Protein AF-A0A0N7YKL6-F1 (afdb_monomer)

Foldseek 3Di:
DDPDDPPPDPPPVVVVVCCVPCVVPDDDLVVVVVVLVVVCVVPVVCVVVSVVVNVVVVCVVVVVVPD

Organism: NCBI:txid1546107

Structure (mmCIF, N/CA/C/O backbone):
data_AF-A0A0N7YKL6-F1
#
_entry.id   AF-A0A0N7YKL6-F1
#
loop_
_atom_site.group_PDB
_atom_site.id
_atom_site.type_symbol
_atom_site.label_atom_id
_atom_site.label_alt_id
_atom_site.label_comp_id
_atom_site.label_asym_id
_atom_site.label_entity_id
_atom_site.label_seq_id
_atom_site.pdbx_PDB_ins_code
_atom_site.Cartn_x
_atom_site.Cartn_y
_atom_site.Cartn_z
_atom_site.occupancy
_atom_site.B_iso_or_equiv
_atom_site.auth_seq_id
_atom_site.auth_comp_id
_atom_site.auth_asym_id
_atom_site.auth_atom_id
_atom_site.pdbx_PDB_model_num
ATOM 1 N N . MET A 1 1 ? 20.221 33.209 -20.474 1.00 46.41 1 MET A N 1
ATOM 2 C CA . MET A 1 1 ? 20.060 31.784 -20.819 1.00 46.41 1 MET A CA 1
ATOM 3 C C . MET A 1 1 ? 20.381 30.989 -19.560 1.00 46.41 1 MET A C 1
ATOM 5 O O . MET A 1 1 ? 21.532 30.650 -19.327 1.00 46.41 1 MET A O 1
ATOM 9 N N . THR A 1 2 ? 19.402 30.832 -18.674 1.00 52.31 2 THR A N 1
ATOM 10 C CA . THR A 1 2 ? 19.540 30.013 -17.460 1.00 52.31 2 THR A CA 1
ATOM 11 C C . THR A 1 2 ? 19.055 28.620 -17.847 1.00 52.31 2 THR A C 1
ATOM 13 O O . THR A 1 2 ? 17.918 28.540 -18.316 1.00 52.31 2 THR A O 1
ATOM 16 N N . PRO A 1 3 ? 19.862 27.547 -17.755 1.00 58.12 3 PRO A N 1
ATOM 17 C CA . PRO A 1 3 ? 19.334 26.219 -18.013 1.00 58.12 3 PRO A CA 1
ATOM 18 C C . PRO A 1 3 ? 18.340 25.914 -16.891 1.00 58.12 3 PRO A C 1
ATOM 20 O O . PRO A 1 3 ? 18.656 26.013 -15.704 1.00 58.12 3 PRO A O 1
ATOM 23 N N . GLY A 1 4 ? 17.096 25.689 -17.298 1.00 54.66 4 GLY A N 1
ATOM 24 C CA . GLY A 1 4 ? 15.976 25.444 -16.414 1.00 54.66 4 GLY A CA 1
ATOM 25 C C . GLY A 1 4 ? 15.994 24.020 -15.871 1.00 54.66 4 GLY A C 1
ATOM 26 O O . GLY A 1 4 ? 16.361 23.086 -16.565 1.00 54.66 4 GLY A O 1
ATOM 27 N N . GLY A 1 5 ? 15.535 23.871 -14.631 1.00 58.53 5 GLY A N 1
ATOM 28 C CA . GLY A 1 5 ? 14.326 23.081 -14.383 1.00 58.53 5 GLY A CA 1
ATOM 29 C C . GLY A 1 5 ? 14.336 21.572 -14.643 1.00 58.53 5 GLY A C 1
ATOM 30 O O . GLY A 1 5 ? 13.264 21.033 -14.877 1.00 58.53 5 GLY A O 1
ATOM 31 N N . GLU A 1 6 ? 15.464 20.869 -14.545 1.00 55.03 6 GLU A N 1
ATOM 32 C CA . GLU A 1 6 ? 15.502 19.393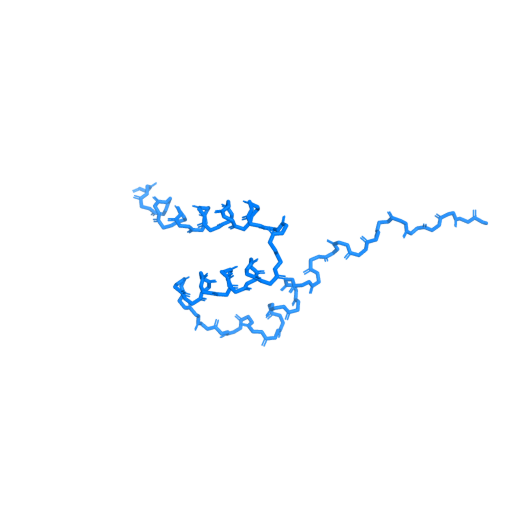 -14.644 1.00 55.03 6 GLU A CA 1
ATOM 33 C C . GLU A 1 6 ? 15.574 18.683 -13.275 1.00 55.03 6 GLU A C 1
ATOM 35 O O . GLU A 1 6 ? 16.220 17.654 -13.108 1.00 55.03 6 GLU A O 1
ATOM 40 N N . ARG A 1 7 ? 14.851 19.196 -12.272 1.00 57.38 7 ARG A N 1
ATOM 41 C CA . ARG A 1 7 ? 14.270 18.339 -11.221 1.00 57.38 7 ARG A CA 1
ATOM 42 C C . ARG A 1 7 ? 12.792 18.177 -11.538 1.00 57.38 7 ARG A C 1
ATOM 44 O O . ARG A 1 7 ? 11.923 18.803 -10.946 1.00 57.38 7 ARG A O 1
ATOM 51 N N . VAL A 1 8 ? 12.562 17.410 -12.588 1.00 62.47 8 VAL A N 1
ATOM 52 C CA . VAL A 1 8 ? 11.271 16.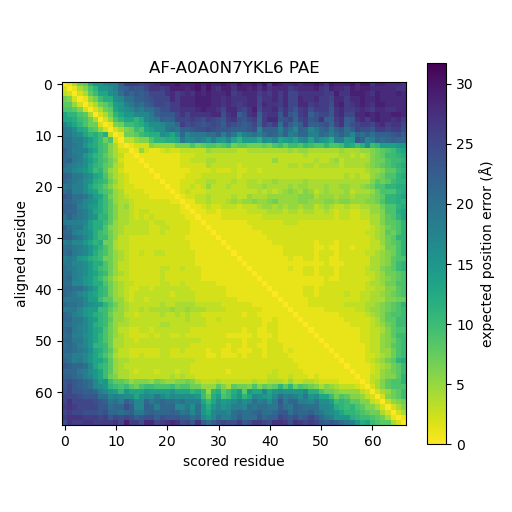921 -13.058 1.00 62.47 8 VAL A CA 1
ATOM 53 C C . VAL A 1 8 ? 10.456 16.394 -11.868 1.00 62.47 8 VAL A C 1
ATOM 55 O O . VAL A 1 8 ? 10.915 15.465 -11.225 1.00 62.47 8 VAL A O 1
ATOM 58 N N . TYR A 1 9 ? 9.316 17.020 -11.559 1.00 53.94 9 TYR A N 1
ATOM 59 C CA . TYR A 1 9 ? 8.054 16.531 -10.954 1.00 53.94 9 TYR A CA 1
ATOM 60 C C . TYR A 1 9 ? 7.948 15.160 -10.224 1.00 53.94 9 TYR A C 1
ATOM 62 O O . TYR A 1 9 ? 6.857 14.605 -10.159 1.00 53.94 9 TYR A O 1
ATOM 70 N N . PHE A 1 10 ? 9.002 14.624 -9.610 1.00 49.62 10 PHE A N 1
ATOM 71 C CA . PHE A 1 10 ? 8.952 13.541 -8.611 1.00 49.62 10 PHE A CA 1
ATOM 72 C C . PHE A 1 10 ? 8.536 14.062 -7.230 1.00 49.62 10 PHE A C 1
ATOM 74 O O . PHE A 1 10 ? 8.746 13.416 -6.214 1.00 49.62 10 PHE A O 1
ATOM 81 N N . THR A 1 11 ? 7.981 15.271 -7.188 1.00 55.91 11 THR A N 1
ATOM 82 C CA . THR A 1 11 ? 7.172 15.746 -6.073 1.00 55.91 11 THR A CA 1
ATOM 83 C C . THR A 1 11 ? 6.127 14.687 -5.777 1.00 55.91 11 THR A C 1
ATOM 85 O O . THR A 1 11 ? 5.535 14.165 -6.725 1.00 55.91 11 THR A O 1
ATOM 88 N N . ASP A 1 12 ? 5.880 14.416 -4.505 1.00 65.62 12 ASP A N 1
ATOM 89 C CA . ASP A 1 12 ? 4.918 13.465 -3.945 1.00 65.62 12 ASP A CA 1
ATOM 90 C C . ASP A 1 12 ? 3.454 13.690 -4.382 1.00 65.62 12 ASP A C 1
ATOM 92 O O . ASP A 1 12 ? 2.531 13.223 -3.736 1.00 65.62 12 ASP A O 1
ATOM 96 N N . ARG A 1 13 ? 3.207 14.351 -5.517 1.00 80.56 13 ARG A N 1
ATOM 97 C CA . ARG A 1 13 ? 1.924 14.703 -6.121 1.00 80.56 13 ARG A CA 1
ATOM 98 C C . ARG A 1 13 ? 0.917 13.557 -6.118 1.00 80.56 13 ARG A C 1
ATOM 100 O O . ARG A 1 13 ? -0.267 13.807 -5.965 1.00 80.56 13 ARG A O 1
ATOM 107 N N . GLY A 1 14 ? 1.354 12.314 -6.323 1.00 87.31 14 GLY A N 1
ATOM 108 C CA . GLY A 1 14 ? 0.458 11.155 -6.237 1.00 87.31 14 GLY A CA 1
ATOM 109 C C . GLY A 1 14 ? -0.047 10.899 -4.812 1.00 87.31 14 GLY A C 1
ATOM 110 O O . GLY A 1 14 ? -1.232 10.637 -4.625 1.00 87.31 14 GLY A O 1
ATOM 111 N N . ILE A 1 15 ? 0.843 11.018 -3.823 1.00 89.25 15 ILE A N 1
ATOM 112 C CA . ILE A 1 15 ? 0.544 10.887 -2.391 1.00 89.25 15 ILE A CA 1
ATOM 113 C C . ILE A 1 15 ? -0.269 12.097 -1.919 1.00 89.25 15 ILE A C 1
ATOM 115 O O . ILE A 1 15 ? -1.316 11.915 -1.310 1.00 89.25 15 ILE A O 1
ATOM 119 N N . GLU A 1 16 ? 0.136 13.315 -2.289 1.00 91.19 16 GLU A N 1
ATOM 120 C CA . GLU A 1 16 ? -0.598 14.550 -1.985 1.00 91.19 16 GLU A CA 1
ATOM 121 C C . GLU A 1 16 ? -2.024 14.513 -2.553 1.00 91.19 16 GLU A C 1
ATOM 123 O O . GLU A 1 16 ? -2.975 14.915 -1.890 1.00 91.19 16 GLU A O 1
ATOM 128 N N . GLU A 1 17 ? -2.221 14.031 -3.782 1.00 92.69 17 GLU A N 1
ATOM 129 C CA . GLU A 1 17 ? -3.561 13.915 -4.367 1.00 92.69 17 GLU A CA 1
ATOM 130 C C . GLU A 1 17 ? -4.405 12.855 -3.644 1.00 92.69 17 GLU A C 1
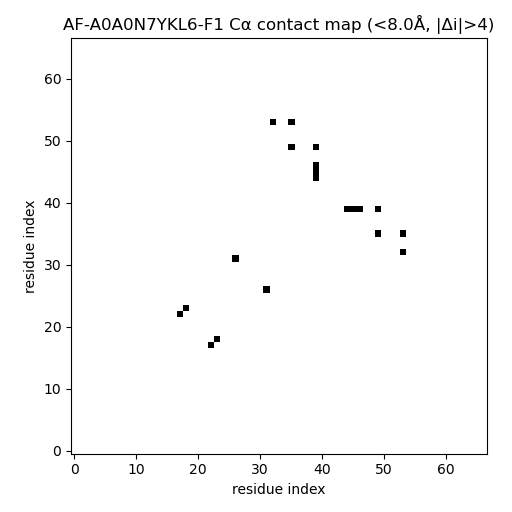ATOM 132 O O . GLU A 1 17 ? -5.607 13.056 -3.456 1.00 92.69 17 GLU A O 1
ATOM 137 N N . LEU A 1 18 ? -3.792 11.737 -3.236 1.00 92.06 18 LEU A N 1
ATOM 138 C CA . LEU A 1 18 ? -4.465 10.699 -2.456 1.00 92.06 18 LEU A CA 1
ATOM 139 C C . LEU A 1 18 ? -4.925 11.250 -1.101 1.00 92.06 18 LEU A C 1
ATOM 141 O O . LEU A 1 18 ? -6.093 11.084 -0.754 1.00 92.06 18 LEU A O 1
ATOM 145 N N . GLU A 1 19 ? -4.047 11.952 -0.388 1.00 91.38 19 GLU A N 1
ATOM 146 C CA . GLU A 1 19 ? -4.348 12.603 0.888 1.00 91.38 19 GLU A CA 1
ATOM 147 C C . GLU A 1 19 ? -5.457 13.652 0.730 1.00 91.38 19 GLU A C 1
ATOM 149 O O . GLU A 1 19 ? -6.459 13.613 1.439 1.00 91.38 19 GLU A O 1
ATOM 154 N N . ASN A 1 20 ? -5.357 14.530 -0.271 1.00 93.31 20 ASN A N 1
ATOM 155 C CA . ASN A 1 20 ? -6.353 15.580 -0.497 1.00 93.31 20 ASN A CA 1
ATOM 156 C C . ASN A 1 20 ? -7.738 15.041 -0.889 1.00 93.31 20 ASN A C 1
ATOM 158 O O . ASN A 1 20 ? -8.747 15.682 -0.600 1.00 93.31 20 ASN A O 1
ATOM 162 N N . ARG A 1 21 ? -7.814 13.905 -1.597 1.00 93.81 21 ARG A N 1
ATOM 163 C CA . ARG A 1 21 ? -9.097 13.354 -2.077 1.00 93.81 21 ARG A CA 1
ATOM 164 C C . ARG A 1 21 ? -9.713 12.314 -1.158 1.00 93.81 21 ARG A C 1
ATOM 166 O O . ARG A 1 21 ? -10.934 12.178 -1.160 1.00 93.81 21 ARG A O 1
ATOM 173 N N . ARG A 1 22 ? -8.887 11.518 -0.481 1.00 94.25 22 ARG A N 1
ATOM 174 C CA . ARG A 1 22 ? -9.309 10.330 0.276 1.00 94.25 22 ARG A CA 1
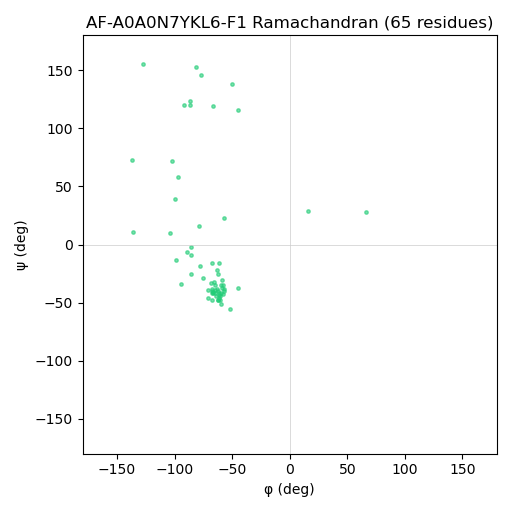ATOM 175 C C . ARG A 1 22 ? -8.638 10.225 1.647 1.00 94.25 22 ARG A C 1
ATOM 177 O O . ARG A 1 22 ? -8.770 9.190 2.283 1.00 94.25 22 ARG A O 1
ATOM 184 N N . GLY A 1 23 ? -7.944 11.261 2.122 1.00 91.75 23 GLY A N 1
ATOM 185 C CA . GLY A 1 23 ? -7.259 11.238 3.421 1.00 91.75 23 GLY A CA 1
ATOM 186 C C . GLY A 1 23 ? -8.192 11.082 4.626 1.00 91.75 23 GLY A C 1
ATOM 187 O O . GLY A 1 23 ? -7.760 10.607 5.667 1.00 91.75 23 GLY A O 1
ATOM 188 N N . GLU A 1 24 ? -9.474 11.430 4.483 1.00 93.94 24 GLU A N 1
ATOM 189 C CA . GLU A 1 24 ? -10.495 11.226 5.522 1.00 93.94 24 GLU A CA 1
ATOM 190 C C . GLU A 1 24 ? -11.139 9.822 5.476 1.00 93.94 24 GLU A C 1
ATOM 192 O O . GLU A 1 24 ? -12.011 9.520 6.288 1.00 93.94 24 GLU A O 1
ATOM 197 N N . GLU A 1 25 ? -10.765 8.962 4.521 1.00 96.19 25 GLU A N 1
ATOM 198 C CA . GLU A 1 25 ? -11.340 7.621 4.368 1.00 96.19 25 GLU A CA 1
ATOM 199 C C . GLU A 1 25 ? -10.613 6.591 5.249 1.00 96.19 25 GLU A C 1
ATOM 201 O O . GLU A 1 25 ? -9.411 6.371 5.108 1.00 96.19 25 GLU A O 1
ATOM 206 N N . GLU A 1 26 ? -11.351 5.901 6.122 1.00 95.31 26 GLU A N 1
ATOM 207 C CA . GLU A 1 26 ? -10.821 4.785 6.912 1.00 95.31 26 GLU A CA 1
ATOM 208 C C . GLU A 1 26 ? -10.928 3.470 6.128 1.00 95.31 26 GLU A C 1
ATOM 210 O O . GLU A 1 26 ? -12.020 3.018 5.771 1.00 95.31 26 GLU A O 1
ATOM 215 N N . VAL A 1 27 ? -9.787 2.824 5.879 1.00 94.31 27 VAL A N 1
ATOM 216 C CA . VAL A 1 27 ? -9.699 1.549 5.155 1.00 94.31 27 VAL A CA 1
ATOM 217 C C . VAL A 1 27 ? -8.909 0.517 5.951 1.00 94.31 27 VAL A C 1
ATOM 219 O O . VAL A 1 27 ? -8.063 0.846 6.776 1.00 94.31 27 VAL A O 1
ATOM 222 N N . THR A 1 28 ? -9.166 -0.763 5.687 1.00 94.44 28 THR A N 1
ATOM 223 C CA . THR A 1 28 ? -8.388 -1.853 6.294 1.00 94.44 28 THR A CA 1
ATOM 224 C C . THR A 1 28 ? -7.077 -2.074 5.539 1.00 94.44 28 THR A C 1
ATOM 226 O O . THR A 1 28 ? -7.017 -1.891 4.321 1.00 94.44 28 THR A O 1
ATOM 229 N N . LEU A 1 29 ? -6.043 -2.577 6.221 1.00 93.62 29 LEU A N 1
ATOM 230 C CA . LEU A 1 29 ? -4.801 -3.002 5.558 1.00 93.62 29 LEU A CA 1
ATOM 231 C C . LEU A 1 29 ? -5.043 -4.105 4.514 1.00 93.62 29 LEU A C 1
ATOM 233 O O . LEU A 1 29 ? -4.366 -4.146 3.489 1.00 93.62 29 LEU A O 1
ATOM 237 N N . ALA A 1 30 ? -6.058 -4.949 4.719 1.00 95.69 30 ALA A N 1
ATOM 238 C CA . ALA A 1 30 ? -6.479 -5.939 3.730 1.00 95.69 30 ALA A CA 1
ATOM 239 C C . ALA A 1 30 ? -6.968 -5.286 2.423 1.00 95.69 30 ALA A C 1
ATOM 241 O O . ALA A 1 30 ? -6.635 -5.760 1.339 1.00 95.69 30 ALA A O 1
ATOM 242 N N . TRP A 1 31 ? -7.714 -4.179 2.512 1.00 96.25 31 TRP A N 1
ATOM 243 C CA . TRP A 1 31 ? -8.128 -3.412 1.336 1.00 96.25 31 TRP A CA 1
ATOM 244 C C . TRP A 1 31 ? -6.930 -2.759 0.634 1.00 96.25 31 TRP A C 1
ATOM 246 O O . TRP A 1 31 ? -6.829 -2.821 -0.589 1.00 96.25 31 TRP A O 1
ATOM 256 N N . VAL A 1 32 ? -5.982 -2.196 1.393 1.00 95.50 32 VAL A N 1
ATOM 257 C CA . VAL A 1 32 ? -4.750 -1.620 0.823 1.00 95.50 32 VAL A CA 1
ATOM 258 C C . VAL A 1 32 ? -3.941 -2.687 0.079 1.00 95.50 32 VAL A C 1
ATOM 260 O O . VAL A 1 32 ? -3.507 -2.448 -1.048 1.00 95.50 32 VAL A O 1
ATOM 263 N N . ALA A 1 33 ? -3.790 -3.885 0.650 1.00 96.69 33 ALA A N 1
ATOM 264 C CA . ALA A 1 33 ? -3.091 -4.999 0.007 1.00 96.69 33 ALA A CA 1
ATOM 265 C C . ALA A 1 33 ? -3.730 -5.406 -1.336 1.00 96.69 33 ALA A C 1
ATOM 267 O O . ALA A 1 33 ? -3.016 -5.694 -2.299 1.00 96.69 33 ALA A O 1
ATOM 268 N N . ASP A 1 34 ? -5.061 -5.374 -1.433 1.00 97.69 34 ASP A N 1
ATOM 269 C CA . ASP A 1 34 ? -5.788 -5.632 -2.682 1.00 97.69 34 ASP A CA 1
ATOM 270 C C . ASP A 1 34 ? -5.503 -4.565 -3.759 1.00 97.69 34 ASP A C 1
ATOM 272 O O . ASP A 1 34 ? -5.287 -4.889 -4.932 1.00 97.69 34 ASP A O 1
ATOM 276 N N . GLN A 1 35 ? -5.399 -3.291 -3.361 1.00 97.19 35 GLN A N 1
ATOM 277 C CA . GLN A 1 35 ? -5.015 -2.210 -4.277 1.00 97.19 35 GLN A CA 1
ATOM 278 C C . GLN A 1 35 ? -3.562 -2.335 -4.752 1.00 97.19 35 GLN A C 1
ATOM 280 O O . GLN A 1 35 ? -3.290 -2.132 -5.936 1.00 97.19 35 GLN A O 1
ATOM 285 N N . LEU A 1 36 ? -2.634 -2.720 -3.868 1.00 97.12 36 LEU A N 1
ATOM 286 C CA . LEU A 1 36 ? -1.238 -2.979 -4.237 1.00 97.12 36 LEU A CA 1
ATOM 287 C C . LEU A 1 36 ? -1.128 -4.125 -5.250 1.00 97.12 36 LEU A C 1
ATOM 289 O O . LEU A 1 36 ? -0.409 -4.003 -6.242 1.00 97.12 36 LEU A O 1
ATOM 293 N N . ARG A 1 37 ? -1.883 -5.211 -5.044 1.00 97.25 37 ARG A N 1
ATOM 294 C CA . ARG A 1 37 ? -1.929 -6.337 -5.983 1.00 97.25 37 ARG A CA 1
ATOM 295 C C . ARG A 1 37 ? -2.469 -5.912 -7.344 1.00 97.25 37 ARG A C 1
ATOM 297 O O . ARG A 1 37 ? -1.830 -6.176 -8.356 1.00 97.25 37 ARG A O 1
ATOM 304 N N . THR A 1 38 ? -3.588 -5.189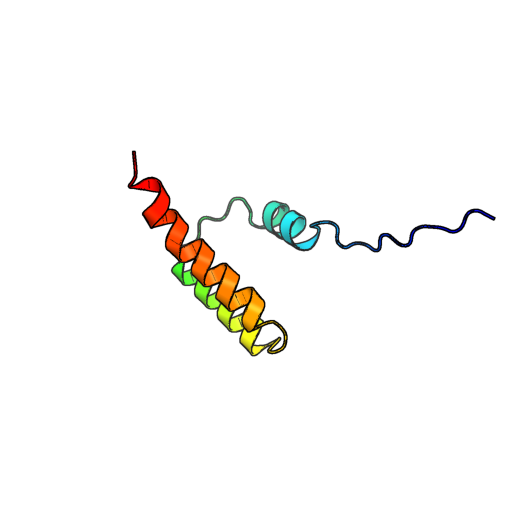 -7.358 1.00 97.81 38 THR A N 1
ATOM 305 C CA . THR A 1 38 ? -4.170 -4.644 -8.593 1.00 97.81 38 THR A CA 1
ATOM 306 C C . THR A 1 38 ? -3.170 -3.749 -9.331 1.00 97.81 38 THR A C 1
ATOM 308 O O . THR A 1 38 ? -3.066 -3.800 -10.556 1.00 97.81 38 THR A O 1
ATOM 311 N N . PHE A 1 39 ? -2.401 -2.939 -8.600 1.00 97.38 39 PHE A N 1
ATOM 312 C CA . PHE A 1 39 ? -1.371 -2.093 -9.191 1.00 97.38 39 PHE A CA 1
ATOM 313 C C . PHE A 1 39 ? -0.247 -2.908 -9.844 1.00 97.38 39 PHE A C 1
ATOM 315 O O . PHE A 1 39 ? 0.132 -2.585 -10.969 1.00 97.38 39 PHE A O 1
ATOM 322 N N . VAL A 1 40 ? 0.254 -3.960 -9.189 1.00 97.75 40 VAL A N 1
ATOM 323 C CA . VAL A 1 40 ? 1.293 -4.849 -9.747 1.00 97.75 40 VAL A CA 1
ATOM 324 C C . VAL A 1 40 ? 0.771 -5.635 -10.948 1.00 97.75 40 VAL A C 1
ATOM 326 O O . VAL A 1 40 ? 1.468 -5.722 -11.955 1.00 97.75 40 VAL A O 1
ATOM 329 N N . ASP A 1 41 ? -0.471 -6.125 -10.896 1.00 97.56 41 ASP A N 1
ATOM 330 C CA . ASP A 1 41 ? -1.104 -6.831 -12.017 1.00 97.56 41 ASP A CA 1
ATOM 331 C C . ASP A 1 41 ? -1.160 -5.953 -13.284 1.00 97.56 41 ASP A C 1
ATOM 333 O O . ASP A 1 41 ? -1.008 -6.446 -14.403 1.00 97.56 41 ASP A O 1
ATOM 337 N N . LEU A 1 42 ? -1.347 -4.637 -13.117 1.00 98.06 42 LEU A N 1
ATOM 338 C CA . LEU A 1 42 ? -1.342 -3.658 -14.210 1.00 98.06 42 LEU A CA 1
ATOM 339 C C . LEU A 1 42 ? 0.063 -3.152 -14.575 1.00 98.06 42 LEU A C 1
ATOM 341 O O . LEU A 1 42 ? 0.272 -2.700 -15.701 1.00 98.06 42 LEU A O 1
ATOM 345 N N . ASN A 1 43 ? 1.011 -3.199 -13.638 1.00 96.69 43 ASN A N 1
ATOM 346 C CA . ASN A 1 43 ? 2.352 -2.629 -13.765 1.00 96.69 43 ASN A CA 1
ATOM 347 C C . ASN A 1 43 ? 3.409 -3.616 -13.218 1.00 96.69 43 ASN A C 1
ATOM 349 O O . ASN A 1 43 ? 3.989 -3.370 -12.155 1.00 96.69 43 ASN A O 1
ATOM 353 N N . PRO A 1 44 ? 3.691 -4.724 -13.932 1.00 96.69 44 PRO A N 1
ATOM 354 C CA . PRO A 1 44 ? 4.537 -5.810 -13.424 1.00 96.69 44 PRO A CA 1
ATOM 355 C C . PRO A 1 44 ? 5.980 -5.379 -13.124 1.00 96.69 44 PRO A C 1
ATOM 357 O O . PRO A 1 44 ? 6.618 -5.932 -12.234 1.00 96.69 44 PRO A O 1
ATOM 360 N N . ASP A 1 45 ? 6.482 -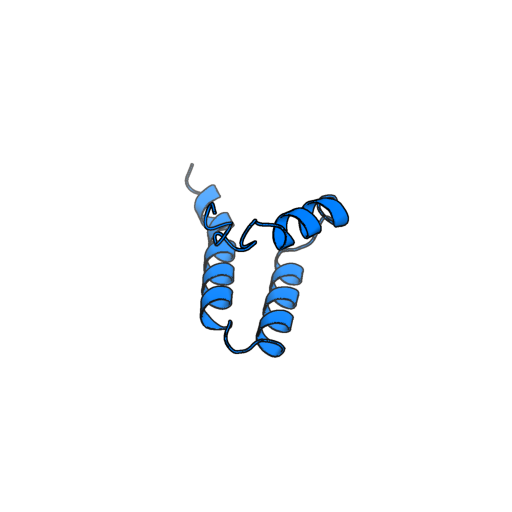4.331 -13.785 1.00 98.00 45 ASP A N 1
ATOM 361 C CA . ASP A 1 45 ? 7.819 -3.772 -13.532 1.00 98.00 45 ASP A CA 1
ATOM 362 C C . ASP A 1 45 ? 8.000 -3.246 -12.091 1.00 98.00 45 ASP A C 1
ATOM 364 O O . ASP A 1 45 ? 9.128 -3.037 -11.637 1.00 98.00 45 ASP A O 1
ATOM 368 N N . PHE A 1 46 ? 6.901 -3.041 -11.356 1.00 96.81 46 PHE A N 1
ATOM 369 C CA . PHE A 1 46 ? 6.897 -2.550 -9.979 1.00 96.81 46 PHE A CA 1
ATOM 370 C C . PHE A 1 46 ? 6.630 -3.636 -8.927 1.00 96.81 46 PHE A C 1
ATOM 372 O O . PHE A 1 46 ? 6.480 -3.304 -7.753 1.00 96.81 46 PHE A O 1
ATOM 379 N N . GLU A 1 47 ? 6.622 -4.919 -9.297 1.00 96.94 47 GLU A N 1
ATOM 380 C CA . GLU A 1 47 ? 6.412 -6.035 -8.361 1.00 96.94 47 GLU A CA 1
ATOM 381 C C . GLU A 1 47 ? 7.359 -5.965 -7.152 1.00 96.94 47 GLU A C 1
ATOM 383 O O . GLU A 1 47 ? 6.916 -5.865 -6.011 1.00 96.94 47 GLU A O 1
ATOM 388 N N . VAL A 1 48 ? 8.672 -5.913 -7.399 1.00 97.50 48 VAL A N 1
ATOM 389 C CA . VAL A 1 48 ? 9.697 -5.919 -6.341 1.00 97.50 48 VAL A CA 1
ATOM 390 C C . VAL A 1 48 ? 9.571 -4.742 -5.359 1.00 97.50 48 VAL A C 1
ATOM 392 O O . VAL A 1 48 ? 9.605 -4.977 -4.147 1.00 97.50 48 VAL A O 1
ATOM 395 N N . PRO A 1 49 ? 9.479 -3.467 -5.794 1.00 96.88 49 PRO A N 1
ATOM 396 C CA . PRO A 1 49 ? 9.316 -2.366 -4.847 1.00 96.88 49 PRO A CA 1
ATOM 397 C C . PRO A 1 49 ? 7.988 -2.431 -4.079 1.00 96.88 49 PRO A C 1
ATOM 399 O O . PRO A 1 49 ? 7.975 -2.104 -2.893 1.00 96.88 49 PRO A O 1
ATOM 402 N N . VAL A 1 50 ? 6.898 -2.889 -4.705 1.00 96.88 50 VAL A N 1
ATOM 403 C CA . VAL A 1 50 ? 5.591 -3.019 -4.039 1.00 96.88 50 VAL A CA 1
ATOM 404 C C . VAL A 1 50 ? 5.588 -4.159 -3.018 1.00 96.88 50 VAL A C 1
ATOM 406 O O . VAL A 1 50 ? 5.073 -3.982 -1.915 1.00 96.88 50 VAL A O 1
ATOM 409 N N . GLU A 1 51 ? 6.227 -5.289 -3.318 1.00 96.62 51 GLU A N 1
ATOM 410 C CA . GLU A 1 51 ? 6.398 -6.401 -2.374 1.00 96.62 51 GLU A CA 1
ATOM 411 C C . GLU A 1 51 ? 7.169 -5.959 -1.118 1.00 96.62 51 GLU A C 1
ATOM 413 O O . GLU A 1 51 ? 6.791 -6.277 0.015 1.00 96.62 51 GLU A O 1
ATOM 418 N N . ARG A 1 52 ? 8.226 -5.154 -1.298 1.00 96.56 52 ARG A N 1
ATOM 419 C CA . ARG A 1 52 ? 8.997 -4.584 -0.181 1.00 96.56 52 ARG A CA 1
ATOM 420 C C . ARG A 1 52 ? 8.170 -3.619 0.663 1.00 96.56 52 ARG A C 1
ATOM 422 O O . ARG A 1 52 ? 8.264 -3.677 1.886 1.00 96.56 52 ARG A O 1
ATOM 429 N N . LEU A 1 53 ? 7.362 -2.764 0.030 1.00 95.88 53 LEU A N 1
ATOM 430 C CA . LEU A 1 53 ? 6.447 -1.863 0.732 1.00 95.88 53 LEU A CA 1
ATOM 431 C C . LEU A 1 53 ? 5.416 -2.647 1.555 1.00 95.88 53 LEU A C 1
ATOM 433 O O . LEU A 1 53 ? 5.217 -2.338 2.725 1.00 95.88 53 LEU A O 1
ATOM 437 N N . ALA A 1 54 ? 4.806 -3.685 0.978 1.00 95.25 54 ALA A N 1
ATOM 438 C CA . ALA A 1 54 ? 3.846 -4.532 1.683 1.00 95.25 54 ALA A CA 1
ATOM 439 C C . ALA A 1 54 ? 4.484 -5.247 2.886 1.00 95.25 54 ALA A C 1
ATOM 441 O O . ALA A 1 54 ? 3.899 -5.287 3.965 1.00 95.25 54 ALA A O 1
ATOM 442 N N . THR A 1 55 ? 5.710 -5.753 2.722 1.00 94.69 55 THR A N 1
ATOM 443 C CA . THR A 1 55 ? 6.473 -6.377 3.816 1.00 94.69 55 THR A CA 1
ATOM 444 C C . THR A 1 55 ? 6.794 -5.382 4.930 1.00 94.69 55 THR A C 1
ATOM 446 O O . THR A 1 55 ? 6.775 -5.754 6.098 1.00 94.69 55 THR A O 1
ATOM 449 N N . TRP A 1 56 ? 7.106 -4.131 4.583 1.00 94.44 56 TRP A N 1
ATOM 450 C CA . TRP A 1 56 ? 7.338 -3.074 5.564 1.00 94.44 56 TRP A CA 1
ATOM 451 C C . TRP A 1 56 ? 6.053 -2.713 6.321 1.00 94.44 56 TRP A C 1
ATOM 453 O O . TRP A 1 56 ? 6.065 -2.724 7.545 1.00 94.44 56 TRP A O 1
ATOM 463 N N . LEU A 1 57 ? 4.932 -2.502 5.619 1.00 93.38 57 LEU A N 1
ATOM 464 C CA . LEU A 1 57 ? 3.629 -2.225 6.242 1.00 93.38 57 LEU A CA 1
ATOM 465 C C . LEU A 1 57 ? 3.192 -3.333 7.210 1.00 93.38 57 LEU A C 1
ATOM 467 O O . LEU A 1 57 ? 2.639 -3.040 8.262 1.00 93.38 57 LEU A O 1
ATOM 471 N N . ALA A 1 58 ? 3.454 -4.597 6.868 1.00 91.44 58 ALA A N 1
ATOM 472 C CA . ALA A 1 58 ? 3.094 -5.745 7.700 1.00 91.44 58 ALA A CA 1
ATOM 473 C C . ALA A 1 58 ? 3.879 -5.836 9.020 1.00 91.44 58 ALA A C 1
ATOM 475 O O . ALA A 1 58 ? 3.479 -6.598 9.888 1.00 91.44 58 ALA A O 1
ATOM 476 N N . ARG A 1 59 ? 4.992 -5.104 9.154 1.00 90.00 59 ARG A N 1
ATOM 477 C CA . ARG A 1 59 ? 5.839 -5.100 10.357 1.00 90.00 59 ARG A CA 1
ATOM 478 C C . ARG A 1 59 ? 5.582 -3.920 11.284 1.00 90.00 59 ARG A C 1
ATOM 480 O O . ARG A 1 59 ?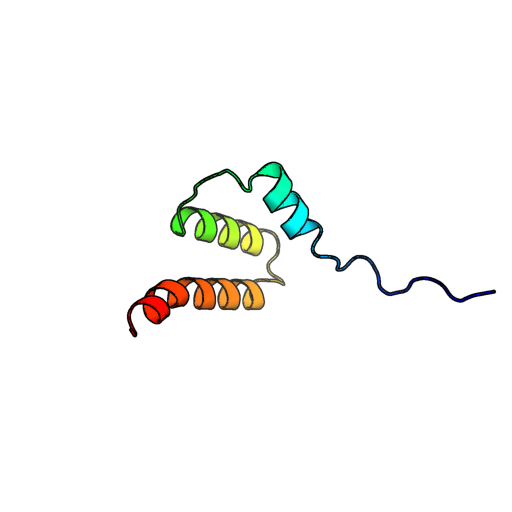 6.050 -3.963 12.410 1.00 90.00 59 ARG A O 1
ATOM 487 N N . LEU A 1 60 ? 4.856 -2.897 10.829 1.00 79.75 60 LEU A N 1
ATOM 488 C CA . LEU A 1 60 ? 4.563 -1.726 11.658 1.00 79.75 60 LEU A CA 1
ATOM 489 C C . LEU A 1 60 ? 3.787 -2.102 12.928 1.00 79.75 60 LEU A C 1
ATOM 491 O O . LEU A 1 60 ? 4.046 -1.528 13.972 1.00 79.75 60 LEU A O 1
ATOM 495 N N . ASP A 1 61 ? 2.903 -3.101 12.845 1.00 68.00 61 ASP A N 1
ATOM 496 C CA . ASP A 1 61 ? 2.141 -3.613 13.996 1.00 68.00 61 ASP A CA 1
ATOM 497 C C . ASP A 1 61 ? 3.043 -4.337 15.019 1.00 68.00 61 ASP A C 1
ATOM 499 O O . ASP A 1 61 ? 2.818 -4.234 16.218 1.00 68.00 61 ASP A O 1
ATOM 503 N N . ASP A 1 62 ? 4.107 -5.010 14.556 1.00 63.97 62 ASP A N 1
ATOM 504 C CA . ASP A 1 62 ? 5.067 -5.709 15.424 1.00 63.97 62 ASP A CA 1
ATOM 505 C C . ASP A 1 62 ? 6.021 -4.724 16.141 1.00 63.97 62 ASP A C 1
ATOM 507 O O . ASP A 1 62 ? 6.505 -5.020 17.229 1.00 63.97 62 ASP A O 1
ATOM 511 N N . GLU A 1 63 ? 6.320 -3.562 15.541 1.00 56.00 63 GLU A N 1
ATOM 512 C CA . GLU A 1 63 ? 7.224 -2.549 16.120 1.00 56.00 63 GLU A CA 1
ATOM 513 C C . GLU A 1 63 ? 6.558 -1.698 17.222 1.00 56.00 63 GLU A C 1
ATOM 515 O O . GLU A 1 63 ? 7.269 -1.108 18.036 1.00 56.00 63 GLU A O 1
ATOM 520 N N . ASP A 1 64 ? 5.222 -1.663 17.287 1.00 55.75 64 ASP A N 1
ATOM 521 C CA . ASP A 1 64 ? 4.454 -0.971 18.335 1.00 55.75 64 ASP A CA 1
ATOM 522 C C . ASP A 1 64 ? 4.236 -1.841 19.604 1.00 55.75 64 ASP A C 1
ATOM 524 O O . ASP A 1 64 ? 3.778 -1.334 20.629 1.00 55.75 64 ASP A O 1
ATOM 528 N N . GLU A 1 65 ? 4.578 -3.140 19.579 1.00 56.91 65 GLU A N 1
ATOM 529 C CA . GLU A 1 65 ? 4.478 -4.047 20.744 1.00 56.91 65 GLU A CA 1
ATOM 530 C C . GLU A 1 65 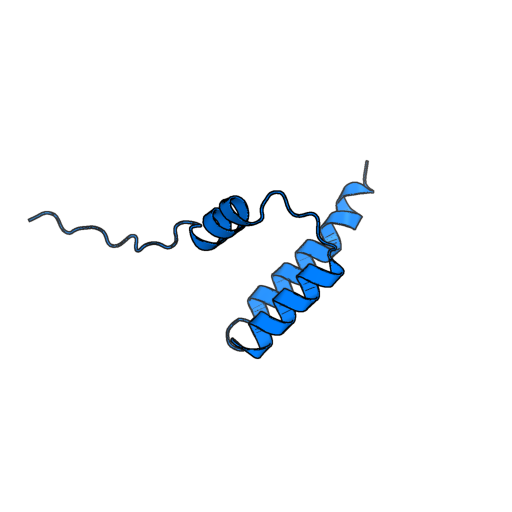? 5.750 -4.091 21.626 1.00 56.91 65 GLU A C 1
ATOM 532 O O . GLU A 1 65 ? 5.722 -4.669 22.717 1.00 56.91 65 GLU A O 1
ATOM 537 N 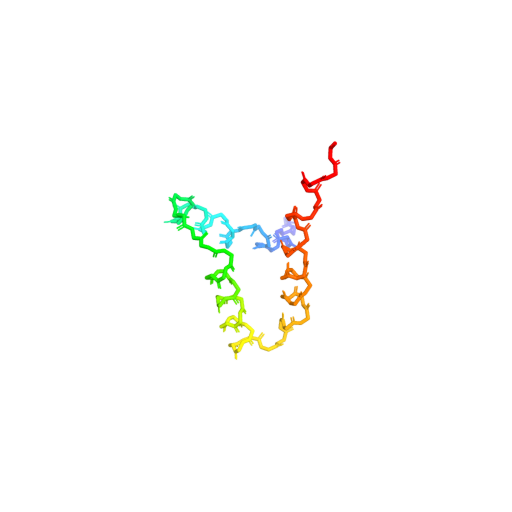N . ASP A 1 66 ? 6.845 -3.443 21.209 1.00 59.06 66 ASP A N 1
ATOM 538 C CA . ASP A 1 66 ? 8.117 -3.349 21.947 1.00 59.06 66 ASP A CA 1
ATOM 539 C C . ASP A 1 66 ? 8.237 -2.022 22.760 1.00 59.06 66 ASP A C 1
ATOM 541 O O . ASP A 1 66 ? 9.185 -1.251 22.580 1.00 59.06 66 ASP A O 1
ATOM 545 N N . GLU A 1 67 ? 7.298 -1.748 23.684 1.00 52.31 67 GLU A N 1
ATOM 546 C CA . GLU A 1 67 ? 7.422 -0.732 24.769 1.00 52.31 67 GLU A CA 1
ATOM 547 C C . GLU A 1 67 ? 7.558 -1.356 26.174 1.00 52.31 67 GLU A C 1
ATOM 549 O O . GLU A 1 67 ? 6.724 -2.208 26.563 1.00 52.31 67 GLU A O 1
#

pLDDT: mean 83.79, std 17.43, range [46.41, 98.06]

InterPro domains:
  IPR046086 Protein of unknown function DUF6104 [PF19599] (8-65)

Radius of gyration: 16.54 Å; Cα contacts (8 Å, |Δi|>4): 10; chains: 1; bounding box: 31×39×46 Å

Secondary structure (DSSP, 8-state):
-PPP--S-S-SSHHHHHHHHHHTT----HHHHHHHHHHHHHH-GGGHHHHHHHHHHHTTHHHHTS--

Solvent-accessible surface area (backbone atoms only — not comparable to full-atom values): 4320 Å² total; per-residue (Å²): 138,77,89,71,84,82,79,69,82,79,60,63,57,71,58,54,50,46,45,75,74,47,58,89,62,90,77,54,70,69,57,52,52,52,52,53,49,55,48,27,77,77,39,63,94,44,40,69,66,50,53,52,51,53,57,51,61,71,42,54,69,64,65,71,69,79,122

Sequence (67 aa):
MTPGGERVYFTDRGIEELENRRGEEEVTLAWVADQLRTFVDLNPDFEVPVERLATWLARLDDEDEDE

Mean predicted aligned error: 9.09 Å